Protein AF-A0A967K2W9-F1 (afdb_monomer_lite)

Secondary structure (DSSP, 8-state):
-HHHHHHHHHHHHHHHHHHHHHHHHHHHHHHHHTT-S---HHHHHHHHHHHHHHHHHHHHHHHHTGGGTSTTHHHHHTT-HHHHHHHHHHHHHHHHHHHHHHHHHHHS--SSSHHHHHHHHHHHHHHHHHHHHHHHHHHHHHHHHHHHHHHHHHHHHHHHGGGS-HHHHHHHHHHHHT-

Radius of gyration: 22.3 Å; chains: 1; bounding box: 52×28×66 Å

Structure (mmCIF, N/CA/C/O backbone):
data_AF-A0A967K2W9-F1
#
_entry.id   AF-A0A967K2W9-F1
#
loop_
_atom_site.group_PDB
_atom_site.id
_atom_site.type_symbol
_atom_site.label_atom_id
_atom_site.label_alt_id
_atom_site.label_comp_id
_atom_site.label_asym_id
_atom_site.label_entity_id
_atom_site.label_seq_id
_atom_site.pdbx_PDB_ins_code
_atom_site.Cartn_x
_atom_site.Cartn_y
_atom_site.Cartn_z
_atom_site.occupancy
_atom_site.B_iso_or_equiv
_atom_site.auth_seq_id
_atom_site.auth_comp_id
_atom_site.auth_asym_id
_atom_site.auth_atom_id
_atom_site.pdbx_PDB_model_num
ATOM 1 N N . MET A 1 1 ? -1.895 0.043 -30.958 1.00 50.03 1 MET A N 1
ATOM 2 C CA . MET A 1 1 ? -3.135 0.634 -30.393 1.00 50.03 1 MET A CA 1
ATOM 3 C C . MET A 1 1 ? -4.135 -0.399 -29.859 1.00 50.03 1 MET A C 1
ATOM 5 O O . MET A 1 1 ? -4.417 -0.341 -28.672 1.00 50.03 1 MET A O 1
ATOM 9 N N . LYS A 1 2 ? -4.630 -1.378 -30.640 1.00 49.62 2 LYS A N 1
ATOM 10 C CA . LYS A 1 2 ? -5.660 -2.344 -30.166 1.00 49.62 2 LYS A CA 1
ATOM 11 C C . LYS A 1 2 ? -5.286 -3.137 -28.892 1.00 49.62 2 LYS A C 1
ATOM 13 O O . LYS A 1 2 ? -6.134 -3.330 -28.032 1.00 49.62 2 LYS A O 1
ATOM 18 N N . LYS A 1 3 ? -4.012 -3.524 -28.727 1.00 47.00 3 LYS A N 1
ATOM 19 C CA . LYS A 1 3 ? -3.520 -4.253 -27.537 1.00 47.00 3 LYS A CA 1
ATOM 20 C C . LYS A 1 3 ? -3.490 -3.405 -26.249 1.00 47.00 3 LYS A C 1
ATOM 22 O O . LYS A 1 3 ? -3.758 -3.934 -25.181 1.00 47.00 3 LYS A O 1
ATOM 27 N N . MET A 1 4 ? -3.234 -2.095 -26.348 1.00 44.44 4 MET A N 1
ATOM 28 C CA . MET A 1 4 ? -3.259 -1.179 -25.191 1.00 44.44 4 MET A CA 1
ATOM 29 C C . MET A 1 4 ? -4.678 -0.953 -24.666 1.00 44.44 4 MET A C 1
ATOM 31 O O . MET A 1 4 ? -4.886 -0.949 -23.460 1.00 44.44 4 MET A O 1
ATOM 35 N N . CYS A 1 5 ? -5.658 -0.810 -25.564 1.00 56.38 5 CYS A N 1
ATOM 36 C CA . CYS A 1 5 ? -7.066 -0.694 -25.176 1.00 56.38 5 CYS A CA 1
ATOM 37 C C . CYS A 1 5 ? -7.536 -1.931 -24.399 1.00 56.38 5 CYS A C 1
ATOM 39 O O . CYS A 1 5 ? -8.180 -1.789 -23.370 1.00 56.38 5 CYS A O 1
ATOM 41 N N . ALA A 1 6 ? -7.145 -3.134 -24.833 1.00 55.62 6 ALA A N 1
ATOM 42 C CA . ALA A 1 6 ? -7.496 -4.369 -24.135 1.00 55.62 6 ALA A CA 1
ATOM 43 C C . ALA A 1 6 ? -6.909 -4.441 -22.712 1.00 55.62 6 ALA A C 1
ATOM 45 O O . ALA A 1 6 ? -7.611 -4.847 -21.793 1.00 55.62 6 ALA A O 1
ATOM 46 N N . ILE A 1 7 ? -5.661 -3.998 -22.516 1.00 57.62 7 ILE A N 1
ATOM 47 C CA . ILE A 1 7 ? -5.022 -3.958 -21.190 1.00 57.62 7 ILE A CA 1
ATOM 48 C C . ILE A 1 7 ? -5.726 -2.947 -20.277 1.00 57.62 7 ILE A C 1
ATOM 50 O O . ILE A 1 7 ? -6.048 -3.277 -19.142 1.00 57.62 7 ILE A O 1
ATOM 54 N N . ILE A 1 8 ? -6.034 -1.747 -20.777 1.00 59.47 8 ILE A N 1
ATOM 55 C CA . ILE A 1 8 ? -6.747 -0.722 -19.998 1.00 59.47 8 ILE A CA 1
ATOM 56 C C . ILE A 1 8 ? -8.153 -1.209 -19.619 1.00 59.47 8 ILE A C 1
ATOM 58 O O . ILE A 1 8 ? -8.552 -1.093 -18.464 1.00 59.47 8 ILE A O 1
ATOM 62 N N . CYS A 1 9 ? -8.886 -1.817 -20.556 1.00 61.81 9 CYS A N 1
ATOM 63 C CA . CYS A 1 9 ? -10.200 -2.393 -20.274 1.00 61.81 9 CYS A CA 1
ATOM 64 C C . CYS A 1 9 ? -10.125 -3.544 -19.263 1.00 61.81 9 CYS A C 1
ATOM 66 O O . CYS A 1 9 ? -11.004 -3.648 -18.410 1.00 61.81 9 CYS A O 1
ATOM 68 N N . PHE A 1 10 ? -9.085 -4.381 -19.320 1.00 63.16 10 PHE A N 1
ATOM 69 C CA . PHE A 1 10 ? -8.869 -5.454 -18.349 1.00 63.16 10 PHE A CA 1
ATOM 70 C C . PHE A 1 10 ? -8.591 -4.901 -16.946 1.00 63.16 10 PHE A C 1
ATOM 72 O O . PHE A 1 10 ? -9.224 -5.342 -15.993 1.00 63.16 10 PHE A O 1
ATOM 79 N N . LEU A 1 11 ? -7.726 -3.888 -16.825 1.00 54.47 11 LEU A N 1
ATOM 80 C CA . LEU A 1 11 ? -7.408 -3.247 -15.545 1.00 54.47 11 LEU A CA 1
ATOM 81 C C . LEU A 1 11 ? -8.632 -2.553 -14.928 1.00 54.47 11 LEU A C 1
ATOM 83 O O . LEU A 1 11 ? -8.898 -2.734 -13.744 1.00 54.47 11 LEU A O 1
ATOM 87 N N . ILE A 1 12 ? -9.427 -1.832 -15.729 1.00 60.78 12 ILE A N 1
ATOM 88 C CA . ILE A 1 12 ? -10.673 -1.196 -15.262 1.00 60.78 12 ILE A CA 1
ATOM 89 C C . ILE A 1 12 ? -11.695 -2.252 -14.821 1.00 60.78 12 ILE A C 1
ATOM 91 O O . ILE A 1 12 ? -12.310 -2.116 -13.765 1.00 60.78 12 ILE A O 1
ATOM 95 N N . SER A 1 13 ? -11.863 -3.321 -15.604 1.00 57.03 13 SER A N 1
ATOM 96 C CA . SER A 1 13 ? -12.813 -4.395 -15.279 1.00 57.03 13 SER A CA 1
ATOM 97 C C . SER A 1 13 ? -12.401 -5.142 -14.011 1.00 57.03 13 SER A C 1
ATOM 99 O O . SER A 1 13 ? -13.238 -5.431 -13.162 1.00 57.03 13 SER A O 1
ATOM 101 N N . PHE A 1 14 ? -11.105 -5.411 -13.846 1.00 55.03 14 PHE A N 1
ATOM 102 C CA . PHE A 1 14 ? -10.570 -6.042 -12.646 1.00 55.03 14 PHE A CA 1
ATOM 103 C C . PHE A 1 14 ? -10.740 -5.146 -11.409 1.00 55.03 14 PHE A C 1
ATOM 105 O O . PHE A 1 14 ? -11.165 -5.629 -10.359 1.00 55.03 14 PHE A O 1
ATOM 112 N N . PHE A 1 15 ? -10.488 -3.839 -11.535 1.00 50.53 15 PHE A N 1
ATOM 113 C CA . PHE A 1 15 ? -10.695 -2.869 -10.456 1.00 50.53 15 PHE A CA 1
ATOM 114 C C . PHE A 1 15 ? -12.161 -2.824 -9.994 1.00 50.53 15 PHE A C 1
ATOM 116 O O . PHE A 1 15 ? -12.426 -2.868 -8.793 1.00 50.53 15 PHE A O 1
ATOM 123 N N . MET A 1 16 ? -13.112 -2.834 -10.936 1.00 51.84 16 MET A N 1
ATOM 124 C CA . MET A 1 16 ? -14.556 -2.886 -10.654 1.00 51.84 16 MET A CA 1
ATOM 125 C C . MET A 1 16 ? -14.981 -4.188 -9.951 1.00 51.84 16 MET A C 1
ATOM 127 O O . MET A 1 16 ? -15.756 -4.161 -9.000 1.00 51.84 16 MET A O 1
ATOM 131 N N . ILE A 1 17 ? -14.457 -5.342 -10.379 1.00 52.94 17 ILE A N 1
ATOM 132 C CA . ILE A 1 17 ? -14.778 -6.642 -9.758 1.00 52.94 17 ILE A CA 1
ATOM 133 C C . ILE A 1 17 ? -14.222 -6.717 -8.327 1.00 52.94 17 ILE A C 1
ATOM 135 O O . ILE A 1 17 ? -14.882 -7.226 -7.420 1.00 52.94 17 ILE A O 1
ATOM 139 N N . SER A 1 18 ? -13.024 -6.171 -8.114 1.00 48.00 18 SER A N 1
ATOM 140 C CA . SER A 1 18 ? -12.362 -6.165 -6.805 1.00 48.00 18 SER A CA 1
ATOM 141 C C . SER A 1 18 ? -13.122 -5.303 -5.793 1.00 48.00 18 SER A C 1
ATOM 143 O O . SER A 1 18 ? -13.305 -5.718 -4.648 1.00 48.00 18 SER A O 1
ATOM 145 N N . SER A 1 19 ? -13.629 -4.147 -6.231 1.00 47.66 19 SER A N 1
ATOM 146 C CA . SER A 1 19 ? -14.424 -3.234 -5.399 1.00 47.66 19 SER A CA 1
ATOM 147 C C . SER A 1 19 ? -15.798 -3.810 -5.030 1.00 47.66 19 SER A C 1
ATOM 149 O O . SER A 1 19 ? -16.172 -3.733 -3.862 1.00 47.66 19 SER A O 1
ATOM 151 N N . LEU A 1 20 ? -16.484 -4.510 -5.945 1.00 46.53 20 LEU A N 1
ATOM 152 C CA . LEU A 1 20 ? -17.726 -5.234 -5.616 1.00 46.53 20 LEU A CA 1
ATOM 153 C C . LEU A 1 20 ? -17.510 -6.357 -4.586 1.00 46.53 20 LEU A C 1
ATOM 155 O O . LEU A 1 20 ? -18.350 -6.582 -3.715 1.00 46.53 20 LEU A O 1
ATOM 159 N N . SER A 1 21 ? -16.383 -7.075 -4.665 1.00 55.44 21 SER A N 1
ATOM 160 C CA . SER A 1 21 ? -16.089 -8.146 -3.703 1.00 55.44 21 SER A CA 1
ATOM 161 C C . SER A 1 21 ? -15.818 -7.601 -2.295 1.00 55.44 21 SER A C 1
ATOM 163 O O . SER A 1 21 ? -16.238 -8.208 -1.309 1.00 55.44 21 SER A O 1
ATOM 165 N N . ALA A 1 22 ? -15.188 -6.426 -2.201 1.00 46.22 22 ALA A N 1
ATOM 166 C CA . ALA A 1 22 ? -14.905 -5.762 -0.935 1.00 46.22 22 ALA A CA 1
ATOM 167 C C . ALA A 1 22 ? -16.186 -5.277 -0.235 1.00 46.22 22 ALA A C 1
ATOM 169 O O . ALA A 1 22 ? -16.314 -5.488 0.970 1.00 46.22 22 ALA A O 1
ATOM 170 N N . GLU A 1 23 ? -17.154 -4.720 -0.976 1.00 48.97 23 GLU A N 1
ATOM 171 C CA . GLU A 1 23 ? -18.469 -4.344 -0.427 1.00 48.97 23 GLU A CA 1
ATOM 172 C C . GLU A 1 23 ? -19.218 -5.566 0.122 1.00 48.97 23 GLU A C 1
ATOM 174 O O . GLU A 1 23 ? -19.673 -5.551 1.263 1.00 48.97 23 GLU A O 1
ATOM 179 N N . SER A 1 24 ? -19.229 -6.684 -0.616 1.00 57.47 24 SER A N 1
ATOM 180 C CA . SER A 1 24 ? -19.914 -7.905 -0.163 1.00 57.47 24 SER A CA 1
ATOM 181 C C . SER A 1 24 ? -19.319 -8.510 1.118 1.00 57.47 24 SER A C 1
ATOM 183 O O . SER A 1 24 ? -20.051 -9.017 1.968 1.00 57.47 24 SER A O 1
ATOM 185 N N . TYR A 1 25 ? -17.994 -8.430 1.297 1.00 52.16 25 TYR A N 1
ATOM 186 C CA . TYR A 1 25 ? -17.329 -8.854 2.533 1.00 52.16 25 TYR A CA 1
ATOM 187 C C . TYR A 1 25 ? -17.608 -7.897 3.694 1.00 52.16 25 TYR A C 1
ATOM 189 O O . TYR A 1 25 ? -17.728 -8.337 4.841 1.00 52.16 25 TYR A O 1
ATOM 197 N N . TRP A 1 26 ? -17.710 -6.600 3.401 1.00 47.84 26 TRP A N 1
ATOM 198 C CA . TRP A 1 26 ? -18.006 -5.569 4.386 1.00 47.84 26 TRP A CA 1
ATOM 199 C C . TRP A 1 26 ? -19.428 -5.704 4.936 1.00 47.84 26 TRP A C 1
ATOM 201 O O . TRP A 1 26 ? -19.617 -5.693 6.154 1.00 47.84 26 TRP A O 1
ATOM 211 N N . ASP A 1 27 ? -20.407 -5.960 4.071 1.00 55.00 27 ASP A N 1
ATOM 212 C CA . ASP A 1 27 ? -21.803 -6.165 4.469 1.00 55.00 27 ASP A CA 1
ATOM 213 C C . ASP A 1 27 ? -21.974 -7.418 5.343 1.00 55.00 27 ASP A C 1
ATOM 215 O O . ASP A 1 27 ? -22.621 -7.373 6.394 1.00 55.00 27 ASP A O 1
ATOM 219 N N . LEU A 1 28 ? -21.304 -8.519 4.981 1.00 56.44 28 LEU A N 1
ATOM 220 C CA . LEU A 1 28 ? -21.323 -9.769 5.752 1.00 56.44 28 LEU A CA 1
ATOM 221 C C . LEU A 1 28 ? -20.665 -9.613 7.138 1.00 56.44 28 LEU A C 1
ATOM 223 O O . LEU A 1 28 ? -21.052 -10.267 8.111 1.00 56.44 28 LEU A O 1
ATOM 227 N N . PHE A 1 29 ? -19.661 -8.738 7.240 1.00 53.44 29 PHE A N 1
ATOM 228 C CA . PHE A 1 29 ? -18.999 -8.395 8.498 1.00 53.44 29 PHE A CA 1
ATOM 229 C C . PHE A 1 29 ? -19.893 -7.530 9.401 1.00 53.44 29 PHE A C 1
ATOM 231 O O . PHE A 1 29 ? -19.932 -7.739 10.618 1.00 53.44 29 PHE A O 1
ATOM 238 N N . LEU A 1 30 ? -20.646 -6.587 8.824 1.00 49.50 30 LEU A N 1
ATOM 239 C CA . LEU A 1 30 ? -21.566 -5.719 9.564 1.00 49.50 30 LEU A CA 1
ATOM 240 C C . LEU A 1 30 ? -22.794 -6.474 10.093 1.00 49.50 30 LEU A C 1
ATOM 242 O O . LEU A 1 30 ? -23.178 -6.253 11.244 1.00 49.50 30 LEU A O 1
ATOM 246 N N . GLU A 1 31 ? -23.350 -7.419 9.326 1.00 64.19 31 GLU A N 1
ATOM 247 C CA . GLU A 1 31 ? -24.482 -8.259 9.759 1.00 64.19 31 GLU A CA 1
ATOM 248 C C . GLU A 1 31 ? -24.158 -9.043 11.044 1.00 64.19 31 GLU A C 1
ATOM 250 O O . GLU A 1 31 ? -24.992 -9.187 11.944 1.00 64.19 31 GLU A O 1
ATOM 255 N N . LYS A 1 32 ? -22.906 -9.491 11.185 1.00 56.84 32 LYS A N 1
ATOM 256 C CA . LYS A 1 32 ? -22.455 -10.293 12.328 1.00 56.84 32 LYS A CA 1
ATOM 257 C C . LYS A 1 32 ? -22.306 -9.488 13.626 1.00 56.84 32 LYS A C 1
ATOM 259 O O . LYS A 1 32 ? -22.436 -10.067 14.702 1.00 56.84 32 LYS A O 1
ATOM 264 N N . ARG A 1 33 ? -22.070 -8.169 13.552 1.00 54.47 33 ARG A N 1
ATOM 265 C CA . ARG A 1 33 ? -21.870 -7.293 14.729 1.00 54.47 33 ARG A CA 1
ATOM 266 C C . ARG A 1 33 ? -23.161 -6.821 15.402 1.00 54.47 33 ARG A C 1
ATOM 268 O O . ARG A 1 33 ? -23.112 -6.377 16.545 1.00 54.47 33 ARG A O 1
ATOM 275 N N . GLY A 1 34 ? -24.313 -6.918 14.739 1.00 50.66 34 GLY A N 1
ATOM 276 C CA . GLY A 1 34 ? -25.576 -6.371 15.251 1.00 50.66 34 GLY A CA 1
ATOM 277 C C . GLY A 1 34 ? -26.224 -7.128 16.420 1.00 50.66 34 GLY A C 1
ATOM 278 O O . GLY A 1 34 ? -27.257 -6.677 16.909 1.00 50.66 34 GLY A O 1
ATOM 279 N N . LYS A 1 35 ? -25.682 -8.274 16.864 1.00 50.75 35 LYS A N 1
ATOM 280 C CA . LYS A 1 35 ? -26.440 -9.243 17.681 1.00 50.75 35 LYS A CA 1
ATOM 281 C C . LYS A 1 35 ? -26.084 -9.394 19.166 1.00 50.75 35 LYS A C 1
ATOM 283 O O . LYS A 1 35 ? -26.857 -10.058 19.845 1.00 50.75 35 LYS A O 1
ATOM 288 N N . ASP A 1 36 ? -25.025 -8.785 19.704 1.00 50.44 36 ASP A N 1
ATOM 289 C CA . ASP A 1 36 ? -24.582 -9.099 21.079 1.00 50.44 36 ASP A CA 1
ATOM 290 C C . ASP A 1 36 ? -24.407 -7.866 21.982 1.00 50.44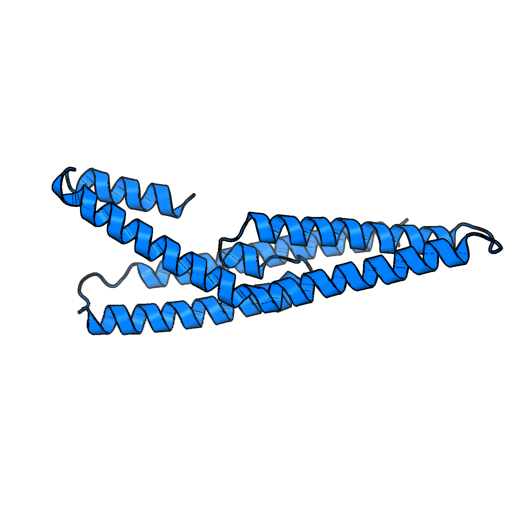 36 ASP A C 1
ATOM 292 O O . ASP A 1 36 ? -23.397 -7.165 21.931 1.00 50.44 36 ASP A O 1
ATOM 296 N N . SER A 1 37 ? -25.383 -7.603 22.865 1.00 49.34 37 SER A N 1
ATOM 297 C CA . SER A 1 37 ? -25.354 -6.467 23.806 1.00 49.34 37 SER A CA 1
ATOM 298 C C . SER A 1 37 ? -25.233 -6.841 25.293 1.00 49.34 37 SER A C 1
ATOM 300 O O . SER A 1 37 ? -25.398 -5.967 26.142 1.00 49.34 37 SER A O 1
ATOM 302 N N . THR A 1 38 ? -24.933 -8.094 25.658 1.00 50.41 38 THR A N 1
ATOM 303 C CA . THR A 1 38 ? -24.927 -8.537 27.078 1.00 50.41 38 THR A CA 1
ATOM 304 C C . THR A 1 38 ? -23.744 -9.429 27.467 1.00 50.41 38 THR A C 1
ATOM 306 O O . THR A 1 38 ? -23.899 -10.364 28.249 1.00 50.41 38 THR A O 1
ATOM 309 N N . ARG A 1 39 ? -22.545 -9.151 26.939 1.00 50.59 39 ARG A N 1
ATOM 310 C CA . ARG A 1 39 ? -21.386 -10.045 27.079 1.00 50.59 39 ARG A CA 1
ATOM 311 C C . ARG A 1 39 ? -20.351 -9.594 28.144 1.00 50.59 39 ARG A C 1
ATOM 313 O O . ARG A 1 39 ? -19.974 -8.415 28.132 1.00 50.59 39 ARG A O 1
ATOM 320 N N . PRO A 1 40 ? -19.897 -10.472 29.069 1.00 54.25 40 PRO A N 1
ATOM 321 C CA . PRO A 1 40 ? -18.909 -10.164 30.117 1.00 54.25 40 PRO A CA 1
ATOM 322 C C . PRO A 1 40 ? -17.526 -9.745 29.579 1.00 54.25 40 PRO A C 1
ATOM 324 O O . PRO A 1 40 ? -17.139 -10.073 28.461 1.00 54.25 40 PRO A O 1
ATOM 327 N N . GLU A 1 41 ? -16.747 -9.020 30.393 1.00 56.56 41 GLU A N 1
ATOM 328 C CA . GLU A 1 41 ? -15.460 -8.407 30.001 1.00 56.56 41 GLU A CA 1
ATOM 329 C C . GLU A 1 41 ? -14.390 -9.399 29.510 1.00 56.56 41 GLU A C 1
ATOM 331 O O . GLU A 1 41 ? -13.613 -9.058 28.619 1.00 56.56 41 GLU A O 1
ATOM 336 N N . ILE A 1 42 ? -14.383 -10.635 30.022 1.00 47.88 42 ILE A N 1
ATOM 337 C CA . ILE A 1 42 ? -13.462 -11.698 29.579 1.00 47.88 42 ILE A CA 1
ATOM 338 C C . ILE A 1 42 ? -13.762 -12.097 28.128 1.00 47.88 42 ILE A C 1
ATOM 340 O O . ILE A 1 42 ? -12.848 -12.261 27.317 1.00 47.88 42 ILE A O 1
ATOM 344 N N . GLU A 1 43 ? -15.044 -12.183 27.774 1.00 54.09 43 GLU A N 1
ATOM 345 C CA . GLU A 1 43 ? -15.461 -12.467 26.405 1.00 54.09 43 GLU A CA 1
ATOM 346 C C . GLU A 1 43 ? -15.173 -11.277 25.485 1.00 54.09 43 GLU A C 1
ATOM 348 O O . GLU A 1 43 ? -14.714 -11.503 24.375 1.00 54.09 43 GLU A O 1
ATOM 353 N N . LYS A 1 44 ? -15.277 -10.025 25.959 1.00 59.06 44 LYS A N 1
ATOM 354 C CA . LYS A 1 44 ? -14.873 -8.837 25.175 1.00 59.06 44 LYS A CA 1
ATOM 355 C C . LYS A 1 44 ? -13.378 -8.799 24.861 1.00 59.06 44 LYS A C 1
ATOM 357 O O . LYS A 1 44 ? -12.981 -8.345 23.789 1.00 59.06 44 LYS A O 1
ATOM 362 N N . GLN A 1 45 ? -12.531 -9.250 25.783 1.00 57.91 45 GLN A N 1
ATOM 363 C CA . GLN A 1 45 ? -11.082 -9.261 25.577 1.00 57.91 45 GLN A CA 1
ATOM 364 C C . GLN A 1 45 ? -10.665 -10.393 24.623 1.00 57.91 45 GLN A C 1
ATOM 366 O O . GLN A 1 45 ? -9.871 -10.164 23.702 1.00 57.91 45 GLN A O 1
ATOM 371 N N . ALA A 1 46 ? -11.264 -11.580 24.774 1.00 56.72 46 ALA A N 1
ATOM 372 C CA . ALA A 1 46 ? -11.113 -12.698 23.841 1.00 56.72 46 ALA A CA 1
ATOM 373 C C . ALA A 1 46 ? -11.648 -12.350 22.439 1.00 56.72 46 ALA A C 1
ATOM 375 O O . ALA A 1 46 ? -10.980 -12.615 21.439 1.00 56.72 46 ALA A O 1
ATOM 376 N N . GLU A 1 47 ? -12.792 -11.670 22.370 1.00 60.91 47 GLU A N 1
ATOM 377 C CA . GLU A 1 47 ? -13.412 -11.187 21.139 1.00 60.91 47 GLU A CA 1
ATOM 378 C C . GLU A 1 47 ? -12.534 -10.138 20.451 1.00 60.91 47 GLU A C 1
ATOM 380 O O . GLU A 1 47 ? -12.217 -10.319 19.281 1.00 60.91 47 GLU A O 1
ATOM 385 N N . SER A 1 48 ? -11.991 -9.152 21.180 1.00 70.62 48 SER A N 1
ATOM 386 C CA . SER A 1 48 ? -11.055 -8.162 20.615 1.00 70.62 48 SER A CA 1
ATOM 387 C C . SER A 1 48 ? -9.775 -8.786 20.047 1.00 70.62 48 SER A C 1
ATOM 389 O O . SER A 1 48 ? -9.208 -8.290 19.076 1.00 70.62 48 SER A O 1
ATOM 391 N N . THR A 1 49 ? -9.330 -9.904 20.630 1.00 75.94 49 THR A N 1
ATOM 392 C CA . THR A 1 49 ? -8.149 -10.636 20.159 1.00 75.94 49 THR A CA 1
ATOM 393 C C . THR A 1 49 ? -8.484 -11.460 18.917 1.00 75.94 49 THR A C 1
ATOM 395 O O . THR A 1 49 ? -7.671 -11.562 17.998 1.00 75.94 49 THR A O 1
ATOM 398 N N . SER A 1 50 ? -9.682 -12.048 18.874 1.00 81.75 50 SER A N 1
ATOM 399 C CA . SER A 1 50 ? -10.177 -12.768 17.700 1.00 81.75 50 SER A CA 1
ATOM 400 C C . SER A 1 50 ? -10.470 -11.830 16.524 1.00 81.75 50 SER A C 1
ATOM 402 O O . SER A 1 50 ? -10.114 -12.164 15.397 1.00 81.75 50 SER A O 1
ATOM 404 N N . GLU A 1 51 ? -11.015 -10.638 16.794 1.00 82.31 51 GLU A N 1
ATOM 405 C CA . GLU A 1 51 ? -11.270 -9.578 15.813 1.00 82.31 51 GLU A CA 1
ATOM 406 C C . GLU A 1 51 ? -9.939 -9.096 15.230 1.00 82.31 51 GLU A C 1
ATOM 408 O O . GLU A 1 51 ? -9.765 -9.125 14.018 1.00 82.31 51 GLU A O 1
ATOM 413 N N . TYR A 1 52 ? -8.946 -8.798 16.082 1.00 84.75 52 TYR A N 1
ATOM 414 C CA . TYR A 1 52 ? -7.608 -8.402 15.631 1.00 84.75 52 TYR A CA 1
ATOM 415 C C . TYR A 1 52 ? -6.973 -9.435 14.698 1.00 84.75 52 TYR A C 1
ATOM 417 O O . TYR A 1 52 ? -6.452 -9.084 13.644 1.00 84.75 52 TYR A O 1
ATOM 425 N N . LYS A 1 53 ? -7.019 -10.721 15.065 1.00 88.50 53 LYS A N 1
ATOM 426 C CA . LYS A 1 53 ? -6.452 -11.798 14.238 1.00 88.50 53 LYS A CA 1
ATOM 427 C C . LYS A 1 53 ? -7.196 -11.965 12.913 1.00 88.50 53 LYS A C 1
ATOM 429 O O . LYS A 1 53 ? -6.555 -12.240 11.900 1.00 88.50 53 LYS A O 1
ATOM 434 N N . ALA A 1 54 ? -8.520 -11.818 12.918 1.00 89.69 54 ALA A N 1
ATOM 435 C CA . ALA A 1 54 ? -9.324 -11.867 11.704 1.00 89.69 54 ALA A CA 1
ATOM 436 C C . ALA A 1 54 ? -8.992 -10.688 10.777 1.00 89.69 54 ALA A C 1
ATOM 438 O O . ALA A 1 54 ? -8.684 -10.910 9.607 1.00 89.69 54 ALA A O 1
ATOM 439 N N . ASP A 1 55 ? -8.958 -9.466 11.315 1.00 88.75 55 ASP A N 1
ATOM 440 C CA . ASP A 1 55 ? -8.562 -8.261 10.583 1.00 88.75 55 ASP A CA 1
ATOM 441 C C . ASP A 1 55 ? -7.144 -8.395 10.031 1.00 88.75 55 ASP A C 1
ATOM 443 O O . ASP A 1 55 ? -6.901 -8.031 8.886 1.00 88.75 55 ASP A O 1
ATOM 447 N N . LEU A 1 56 ? -6.213 -8.960 10.805 1.00 90.19 56 LEU A N 1
ATOM 448 C CA . LEU A 1 56 ? -4.848 -9.218 10.353 1.00 90.19 56 LEU A CA 1
ATOM 449 C C . LEU A 1 56 ? -4.830 -10.129 9.122 1.00 90.19 56 LEU A C 1
ATOM 451 O O . LEU A 1 56 ? -4.169 -9.817 8.133 1.00 90.19 56 LEU A O 1
ATOM 455 N N . GLY A 1 57 ? -5.606 -11.216 9.152 1.00 88.12 57 GLY A N 1
ATOM 456 C CA . GLY A 1 57 ? -5.776 -12.104 8.003 1.00 88.12 57 GLY A CA 1
ATOM 457 C C . GLY A 1 57 ? -6.334 -11.381 6.775 1.00 88.12 57 GLY A C 1
ATOM 458 O O . GLY A 1 57 ? -5.802 -11.544 5.676 1.00 88.12 57 GLY A O 1
ATOM 459 N N . VAL A 1 58 ? -7.358 -10.542 6.958 1.00 89.94 58 VAL A N 1
ATOM 460 C CA . VAL A 1 58 ? -7.947 -9.742 5.872 1.00 89.94 58 VAL A CA 1
ATOM 461 C C . VAL A 1 58 ? -6.951 -8.717 5.338 1.00 89.94 58 VAL A C 1
ATOM 463 O O . VAL A 1 58 ? -6.804 -8.594 4.128 1.00 89.94 58 VAL A O 1
ATOM 466 N N . GLY A 1 59 ? -6.217 -8.020 6.202 1.00 88.38 59 GLY A N 1
ATOM 467 C CA . GLY A 1 59 ? -5.201 -7.056 5.792 1.00 88.38 59 GLY A CA 1
ATOM 468 C C . GLY A 1 59 ? -4.098 -7.694 4.963 1.00 88.38 59 GLY A C 1
ATOM 469 O O . GLY A 1 59 ? -3.769 -7.178 3.899 1.00 88.38 59 GLY A O 1
ATOM 470 N N . TYR A 1 60 ? -3.560 -8.835 5.399 1.00 90.06 60 TYR A N 1
ATOM 471 C CA . TYR A 1 60 ? -2.579 -9.573 4.601 1.00 90.06 60 TYR A CA 1
ATOM 472 C C . TYR A 1 60 ? -3.162 -10.038 3.271 1.00 90.06 60 TYR A C 1
ATOM 474 O O . TYR A 1 60 ? -2.507 -9.899 2.241 1.00 90.06 60 TYR A O 1
ATOM 482 N N . PHE A 1 61 ? -4.398 -10.542 3.263 1.00 87.69 61 PHE A N 1
ATOM 483 C CA . PHE A 1 61 ? -5.075 -10.888 2.018 1.00 87.69 61 PHE A CA 1
ATOM 484 C C . PHE A 1 61 ? -5.175 -9.674 1.085 1.00 87.69 61 PHE A C 1
ATOM 486 O O . PHE A 1 61 ? -4.842 -9.793 -0.091 1.00 87.69 61 PHE A O 1
ATOM 493 N N . MET A 1 62 ? -5.539 -8.503 1.619 1.00 85.62 62 MET A N 1
ATOM 494 C CA . MET A 1 62 ? -5.622 -7.244 0.876 1.00 85.62 62 MET A CA 1
ATOM 495 C C . MET A 1 62 ? -4.253 -6.786 0.349 1.00 85.62 62 MET A C 1
ATOM 497 O O . MET A 1 62 ? -4.157 -6.371 -0.801 1.00 85.62 62 MET A O 1
ATOM 501 N N . ALA A 1 63 ? -3.188 -6.922 1.141 1.00 86.31 63 ALA A N 1
ATOM 502 C CA . ALA A 1 63 ? -1.822 -6.580 0.740 1.00 86.31 63 ALA A CA 1
ATOM 503 C C . ALA A 1 63 ? -1.238 -7.545 -0.309 1.00 86.31 63 ALA A C 1
ATOM 505 O O . ALA A 1 63 ? -0.369 -7.165 -1.088 1.00 86.31 63 ALA A O 1
ATOM 506 N N . VAL A 1 64 ? -1.691 -8.802 -0.347 1.00 84.38 64 VAL A N 1
ATOM 507 C CA . VAL A 1 64 ? -1.168 -9.818 -1.275 1.00 84.38 64 VAL A CA 1
ATOM 508 C C . VAL A 1 64 ? -1.971 -9.878 -2.573 1.00 84.38 64 VAL A C 1
ATOM 510 O O . VAL A 1 64 ? -1.371 -9.876 -3.643 1.00 84.38 64 VAL A O 1
ATOM 513 N N . VAL A 1 65 ? -3.305 -9.955 -2.498 1.00 76.31 65 VAL A N 1
ATOM 514 C CA . VAL A 1 65 ? -4.161 -10.258 -3.659 1.00 76.31 65 VAL A CA 1
ATOM 515 C C . VAL A 1 65 ? -4.593 -8.981 -4.391 1.00 76.31 65 VAL A C 1
ATOM 517 O O . VAL A 1 65 ? -4.123 -8.780 -5.511 1.00 76.31 65 VAL A O 1
ATOM 520 N N . PRO A 1 66 ? -5.397 -8.068 -3.803 1.00 62.34 66 PRO A N 1
ATOM 521 C CA . PRO A 1 66 ? -5.568 -6.732 -4.366 1.00 62.34 66 PRO A CA 1
ATOM 522 C C . PRO A 1 66 ? -4.246 -5.986 -4.470 1.00 62.34 66 PRO A C 1
ATOM 524 O O . PRO A 1 66 ? -4.050 -5.292 -5.451 1.00 62.34 66 PRO A O 1
ATOM 527 N N . GLY A 1 67 ? -3.328 -6.166 -3.518 1.00 62.41 67 GLY A N 1
ATOM 528 C CA . GLY A 1 67 ? -2.004 -5.549 -3.529 1.00 62.41 67 GLY A CA 1
ATOM 529 C C . GLY A 1 67 ? -1.104 -5.970 -4.687 1.00 62.41 67 GLY A C 1
ATOM 530 O O . GLY A 1 67 ? -0.102 -5.315 -4.902 1.00 62.41 67 GLY A O 1
ATOM 531 N N . PHE A 1 68 ? -1.453 -6.998 -5.466 1.00 60.03 68 PHE A N 1
ATOM 532 C CA . PHE A 1 68 ? -0.797 -7.267 -6.751 1.00 60.03 68 PHE A CA 1
ATOM 533 C C . PHE A 1 68 ? -1.247 -6.295 -7.864 1.00 60.03 68 PHE A C 1
ATOM 535 O O . PHE A 1 68 ? -0.604 -6.195 -8.906 1.00 60.03 68 PHE A O 1
ATOM 542 N N . VAL A 1 69 ? -2.385 -5.620 -7.665 1.00 71.94 69 VAL A N 1
ATOM 543 C CA . VAL A 1 69 ? -3.041 -4.738 -8.645 1.00 71.94 69 VAL A CA 1
ATOM 544 C C . VAL A 1 69 ? -3.216 -3.297 -8.145 1.00 71.94 69 VAL A C 1
ATOM 546 O O . VAL A 1 69 ? -3.372 -2.392 -8.958 1.00 71.94 69 VAL A O 1
ATOM 549 N N . VAL A 1 70 ? -3.242 -3.088 -6.828 1.00 83.00 70 VAL A N 1
ATOM 550 C CA . VAL A 1 70 ? -3.357 -1.793 -6.147 1.00 83.00 70 VAL A CA 1
ATOM 551 C C . VAL A 1 70 ? -2.501 -1.843 -4.882 1.00 83.00 70 VAL A C 1
ATOM 553 O O . VAL A 1 70 ? -2.937 -2.315 -3.828 1.00 83.00 70 VAL A O 1
ATOM 556 N N . HIS A 1 71 ? -1.269 -1.362 -4.977 1.00 89.69 71 HIS A N 1
ATOM 557 C CA . HIS A 1 71 ? -0.321 -1.360 -3.869 1.00 89.69 71 HIS A CA 1
ATOM 558 C C . HIS A 1 71 ? -0.790 -0.377 -2.787 1.00 89.69 71 HIS A C 1
ATOM 560 O O . HIS A 1 71 ? -1.172 0.758 -3.075 1.00 89.69 71 HIS A O 1
ATOM 566 N N . GLY A 1 72 ? -0.750 -0.795 -1.520 1.00 89.38 72 GLY A N 1
ATOM 567 C CA . GLY A 1 72 ? -1.234 0.004 -0.390 1.00 89.38 72 GLY A CA 1
ATOM 568 C C . GLY A 1 72 ? -2.609 -0.410 0.133 1.00 89.38 72 GLY A C 1
ATOM 569 O O . GLY A 1 72 ? -3.072 0.169 1.116 1.00 89.38 72 GLY A O 1
ATOM 570 N N . ALA A 1 73 ? -3.257 -1.408 -0.476 1.00 90.88 73 ALA A N 1
ATOM 571 C CA . ALA A 1 73 ? -4.539 -1.955 -0.034 1.00 90.88 73 ALA A CA 1
ATOM 572 C C . ALA A 1 73 ? -4.510 -2.453 1.421 1.00 90.88 73 ALA A C 1
ATOM 574 O O . ALA A 1 73 ? -5.460 -2.211 2.171 1.00 90.88 73 ALA A O 1
ATOM 575 N N . GLY A 1 74 ? -3.410 -3.081 1.852 1.00 90.31 74 GLY A N 1
ATOM 576 C CA . GLY A 1 74 ? -3.240 -3.489 3.248 1.00 90.31 74 GLY A CA 1
ATOM 577 C C . GLY A 1 74 ? -3.223 -2.288 4.195 1.00 90.31 74 GLY A C 1
ATOM 578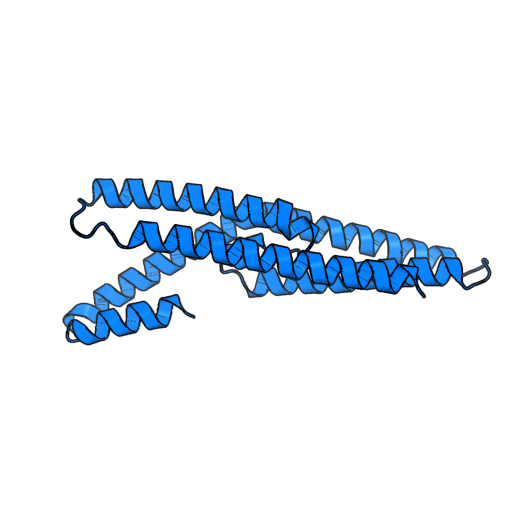 O O . GLY A 1 74 ? -3.938 -2.257 5.200 1.00 90.31 74 GLY A O 1
ATOM 579 N N . ASN A 1 75 ? -2.456 -1.255 3.844 1.00 91.00 75 ASN A N 1
ATOM 580 C CA . ASN A 1 75 ? -2.392 -0.014 4.617 1.00 91.00 75 ASN A CA 1
ATOM 581 C C . ASN A 1 75 ? -3.718 0.765 4.629 1.00 91.00 75 ASN A C 1
ATOM 583 O O . ASN A 1 75 ? -4.078 1.307 5.675 1.00 91.00 75 ASN A O 1
ATOM 587 N N . PHE A 1 76 ? -4.474 0.789 3.526 1.00 91.75 76 PHE A N 1
ATOM 588 C CA . PHE A 1 76 ? -5.822 1.370 3.501 1.00 91.75 76 PHE A CA 1
ATOM 589 C C . PHE A 1 76 ? -6.759 0.650 4.468 1.00 91.75 76 PHE A C 1
ATOM 591 O O . PHE A 1 76 ? -7.427 1.294 5.274 1.00 91.75 76 PHE A O 1
ATOM 598 N N . TYR A 1 77 ? -6.752 -0.683 4.450 1.00 89.12 77 TYR A N 1
ATOM 599 C CA . TYR A 1 77 ? -7.556 -1.484 5.369 1.00 89.12 77 TYR A CA 1
ATOM 600 C C . TYR A 1 77 ? -7.180 -1.249 6.845 1.00 89.12 77 TYR A C 1
ATOM 602 O O . TYR A 1 77 ? -8.047 -1.188 7.723 1.00 89.12 77 TYR A O 1
ATOM 610 N N . GLY A 1 78 ? -5.886 -1.067 7.120 1.00 87.94 78 GLY A N 1
ATOM 611 C CA . GLY A 1 78 ? -5.366 -0.675 8.431 1.00 87.94 78 GLY A CA 1
ATOM 612 C C . GLY A 1 78 ? -5.585 0.801 8.794 1.00 87.94 78 GLY A C 1
ATOM 613 O O . GLY A 1 78 ? -5.092 1.251 9.820 1.00 87.94 78 GLY A O 1
ATOM 614 N N . GLY A 1 79 ? -6.293 1.590 7.981 1.00 87.06 79 GLY A N 1
ATOM 615 C CA . GLY A 1 79 ? -6.566 3.004 8.265 1.00 87.06 79 GLY A CA 1
ATOM 616 C C . GLY A 1 79 ? -5.362 3.941 8.103 1.00 87.06 79 GLY A C 1
ATOM 617 O O . GLY A 1 79 ? -5.448 5.118 8.451 1.00 87.06 79 GLY A O 1
ATOM 618 N N . ARG A 1 80 ? -4.238 3.467 7.549 1.00 89.94 80 ARG A N 1
ATOM 619 C CA . ARG A 1 80 ? -3.070 4.292 7.199 1.00 89.94 80 ARG A CA 1
ATOM 620 C C . ARG A 1 80 ? -3.202 4.857 5.783 1.00 89.94 80 ARG A C 1
ATOM 622 O O . ARG A 1 80 ? -2.377 4.593 4.907 1.00 89.94 80 ARG A O 1
ATOM 629 N N . THR A 1 81 ? -4.224 5.679 5.556 1.00 89.56 81 THR A N 1
ATOM 630 C CA . THR A 1 81 ? -4.563 6.222 4.226 1.00 89.56 81 THR A CA 1
ATOM 631 C C . THR A 1 81 ? -3.411 6.986 3.571 1.00 89.56 81 THR A C 1
ATOM 633 O O . THR A 1 81 ? -3.179 6.833 2.376 1.00 89.56 81 THR A O 1
ATOM 636 N N . GLY A 1 82 ? -2.636 7.764 4.337 1.00 88.44 82 GLY A N 1
ATOM 637 C CA . GLY A 1 82 ? -1.474 8.491 3.806 1.00 88.44 82 GLY A CA 1
ATOM 638 C C . GLY A 1 82 ? -0.382 7.564 3.258 1.00 88.44 82 GLY A C 1
ATOM 639 O O . GLY A 1 82 ? 0.159 7.804 2.176 1.00 88.44 82 GLY A O 1
ATOM 640 N N . THR A 1 83 ? -0.100 6.466 3.965 1.00 91.75 83 THR A N 1
ATOM 641 C CA . THR A 1 83 ? 0.832 5.431 3.500 1.00 91.75 83 THR A CA 1
ATOM 642 C C . THR A 1 83 ? 0.267 4.708 2.281 1.00 91.75 83 THR A C 1
ATOM 644 O O . THR A 1 83 ? 0.972 4.588 1.284 1.00 91.75 83 THR A O 1
ATOM 647 N N . GLY A 1 84 ? -1.011 4.313 2.314 1.00 89.94 84 GLY A N 1
ATOM 648 C CA . GLY A 1 84 ? -1.683 3.679 1.173 1.00 89.94 84 GLY A CA 1
ATOM 649 C C . GLY A 1 84 ? -1.612 4.529 -0.102 1.00 89.94 84 GLY A C 1
ATOM 650 O O . GLY A 1 84 ? -1.193 4.040 -1.147 1.00 89.94 84 GLY A O 1
ATOM 651 N N . LEU A 1 85 ? -1.912 5.832 -0.011 1.00 91.31 85 LEU A N 1
ATOM 652 C CA . LEU A 1 85 ? -1.823 6.762 -1.146 1.00 91.31 85 LEU A CA 1
ATOM 653 C C . LEU A 1 85 ? -0.394 6.925 -1.668 1.00 91.31 85 LEU A C 1
ATOM 655 O O . LEU A 1 85 ? -0.188 7.057 -2.875 1.00 91.31 85 LEU A O 1
ATOM 659 N N . THR A 1 86 ? 0.594 6.917 -0.773 1.00 94.00 86 THR A N 1
ATOM 660 C CA . THR A 1 86 ? 2.008 7.005 -1.157 1.00 94.00 86 THR A CA 1
ATOM 661 C C . THR A 1 86 ? 2.423 5.778 -1.967 1.00 94.00 86 THR A C 1
ATOM 663 O O . THR A 1 86 ? 3.032 5.924 -3.026 1.00 94.00 86 THR A O 1
ATOM 666 N N . LEU A 1 87 ? 2.055 4.576 -1.512 1.00 92.94 87 LEU A N 1
ATOM 667 C CA . LEU A 1 87 ? 2.368 3.323 -2.206 1.00 92.94 87 LEU A CA 1
ATOM 668 C C . LEU A 1 87 ? 1.685 3.246 -3.574 1.00 92.94 87 LEU A C 1
ATOM 670 O O . LEU A 1 87 ? 2.360 2.973 -4.564 1.00 92.94 87 LEU A O 1
ATOM 674 N N . LEU A 1 88 ? 0.402 3.604 -3.649 1.00 91.62 88 LEU A N 1
ATOM 675 C CA . LEU A 1 88 ? -0.340 3.683 -4.909 1.00 91.62 88 LEU A CA 1
ATOM 676 C C . LEU A 1 88 ? 0.278 4.698 -5.887 1.00 91.62 88 LEU A C 1
ATOM 678 O O . LEU A 1 88 ? 0.390 4.450 -7.085 1.00 91.62 88 LEU A O 1
ATOM 682 N N . SER A 1 89 ? 0.720 5.854 -5.389 1.00 91.94 89 SER A N 1
ATOM 683 C CA . SER A 1 89 ? 1.361 6.871 -6.234 1.00 91.94 89 SER A CA 1
ATOM 684 C C . SER A 1 89 ? 2.679 6.364 -6.824 1.00 91.94 89 SER A C 1
ATOM 686 O O . SER A 1 89 ? 2.960 6.577 -8.005 1.00 91.94 89 SER A O 1
ATOM 688 N N . LEU A 1 90 ? 3.483 5.666 -6.018 1.00 92.38 90 LEU A N 1
ATOM 689 C CA . LEU A 1 90 ? 4.735 5.056 -6.466 1.00 92.38 90 LEU A CA 1
ATOM 690 C C . LEU A 1 90 ? 4.492 3.917 -7.463 1.00 92.38 90 LEU A C 1
ATOM 692 O O . LEU A 1 90 ? 5.241 3.794 -8.433 1.00 92.38 90 LEU A O 1
ATOM 696 N N . GLU A 1 91 ? 3.424 3.141 -7.280 1.00 91.44 91 GLU A N 1
ATOM 697 C CA . GLU A 1 91 ? 2.972 2.144 -8.248 1.00 91.44 91 GLU A CA 1
ATOM 698 C C . GLU A 1 91 ? 2.673 2.795 -9.608 1.00 91.44 91 GLU A C 1
ATOM 700 O O . GLU A 1 91 ? 3.259 2.403 -10.618 1.00 91.44 91 GLU A O 1
ATOM 705 N N . ILE A 1 92 ? 1.868 3.861 -9.648 1.00 91.12 92 ILE A N 1
ATOM 706 C CA . ILE A 1 92 ? 1.543 4.582 -10.892 1.00 91.12 92 ILE A CA 1
ATOM 707 C C . ILE A 1 92 ? 2.813 5.097 -11.587 1.00 91.12 92 ILE A C 1
ATOM 709 O O . ILE A 1 92 ? 2.980 4.926 -12.799 1.00 91.12 92 ILE A O 1
ATOM 713 N N . VAL A 1 93 ? 3.736 5.698 -10.829 1.00 92.88 93 VAL A N 1
ATOM 714 C CA . VAL A 1 93 ? 5.016 6.195 -11.361 1.00 92.88 93 VAL A CA 1
ATOM 715 C C . VAL A 1 93 ? 5.867 5.051 -11.920 1.00 92.88 93 VAL A C 1
ATOM 717 O O . VAL A 1 93 ? 6.477 5.196 -12.983 1.00 92.88 93 VAL A O 1
ATOM 720 N N . SER A 1 94 ? 5.892 3.902 -11.244 1.00 92.94 94 SER A N 1
ATOM 721 C CA . SER A 1 94 ? 6.633 2.726 -11.702 1.00 92.94 94 SER A CA 1
ATOM 722 C C . SER A 1 94 ? 6.051 2.126 -12.986 1.00 92.94 94 SER A C 1
ATOM 724 O O . SER A 1 94 ? 6.796 1.891 -13.939 1.00 92.94 94 SER A O 1
ATOM 726 N N . ILE A 1 95 ? 4.724 1.982 -13.077 1.00 91.00 95 ILE A N 1
ATOM 727 C CA . ILE A 1 95 ? 4.036 1.515 -14.287 1.00 91.00 95 ILE A CA 1
ATOM 728 C C . ILE A 1 95 ? 4.325 2.468 -15.448 1.00 91.00 95 ILE A C 1
ATOM 730 O O . ILE A 1 95 ? 4.659 2.024 -16.547 1.00 91.00 95 ILE A O 1
ATOM 734 N N . TYR A 1 96 ? 4.263 3.780 -15.207 1.00 91.06 96 TYR A N 1
ATOM 735 C CA . TYR A 1 96 ? 4.596 4.778 -16.219 1.00 91.06 96 TYR A CA 1
ATOM 736 C C . TYR A 1 96 ? 6.038 4.629 -16.730 1.00 91.06 96 TYR A C 1
ATOM 738 O O . TYR A 1 96 ? 6.265 4.657 -17.941 1.00 91.06 96 TYR A O 1
ATOM 746 N N . GLY A 1 97 ? 7.010 4.423 -15.836 1.00 90.62 97 GLY A N 1
ATOM 747 C CA . GLY A 1 97 ? 8.40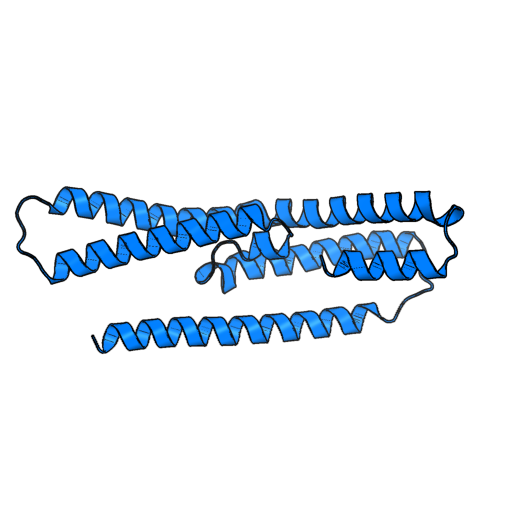6 4.192 -16.214 1.00 90.62 97 GLY A CA 1
ATOM 748 C C . GLY A 1 97 ? 8.605 2.920 -17.047 1.00 90.62 97 GLY A C 1
ATOM 749 O O . GLY A 1 97 ? 9.278 2.960 -18.081 1.00 90.62 97 GLY A O 1
ATOM 750 N N . ILE A 1 98 ? 7.949 1.818 -16.670 1.00 90.12 98 ILE A N 1
ATOM 751 C CA . ILE A 1 98 ? 7.975 0.559 -17.432 1.00 90.12 98 ILE A CA 1
ATOM 752 C C . ILE A 1 98 ? 7.370 0.774 -18.824 1.00 90.12 98 ILE A C 1
ATOM 754 O O . ILE A 1 98 ? 8.032 0.533 -19.828 1.00 90.12 98 ILE A O 1
ATOM 758 N N . LEU A 1 99 ? 6.151 1.309 -18.914 1.00 89.31 99 LEU A N 1
ATOM 759 C CA . LEU A 1 99 ? 5.480 1.518 -20.201 1.00 89.31 99 LEU A CA 1
ATOM 760 C C . LEU A 1 99 ? 6.263 2.461 -21.117 1.00 89.31 99 LEU A C 1
ATOM 762 O O . LEU A 1 99 ? 6.375 2.207 -22.316 1.00 89.31 99 LEU A O 1
ATOM 766 N N . ARG A 1 100 ? 6.834 3.537 -20.569 1.00 86.75 100 ARG A N 1
ATOM 767 C CA . ARG A 1 100 ? 7.626 4.493 -21.347 1.00 86.75 100 ARG A CA 1
ATOM 768 C C . ARG A 1 100 ? 8.884 3.850 -21.928 1.00 86.75 100 ARG A C 1
ATOM 770 O O . ARG A 1 100 ? 9.211 4.125 -23.080 1.00 86.75 100 ARG A O 1
ATOM 777 N N . THR A 1 101 ? 9.575 3.014 -21.154 1.00 87.38 101 THR A N 1
ATOM 778 C CA . THR A 1 101 ? 10.794 2.327 -21.615 1.00 87.38 101 THR A CA 1
ATOM 779 C C . THR A 1 101 ? 10.482 1.278 -22.688 1.00 87.38 101 THR A C 1
ATOM 781 O O . THR A 1 101 ? 11.173 1.238 -23.704 1.00 87.38 101 THR A O 1
ATOM 784 N N . GLU A 1 102 ? 9.392 0.516 -22.543 1.00 85.00 102 GLU A N 1
ATOM 785 C CA . GLU A 1 102 ? 8.931 -0.447 -23.559 1.00 85.00 102 GLU A CA 1
ATOM 786 C C . GLU A 1 102 ? 8.507 0.232 -24.870 1.00 85.00 102 GLU A C 1
ATOM 788 O O . GLU A 1 102 ? 8.885 -0.200 -25.960 1.00 85.00 102 GLU A O 1
ATOM 793 N N . LEU A 1 103 ? 7.751 1.335 -24.786 1.00 84.62 103 LEU A N 1
ATOM 794 C CA . LEU A 1 103 ? 7.338 2.097 -25.969 1.00 84.62 103 LEU A CA 1
ATOM 795 C C . LEU A 1 103 ? 8.540 2.667 -26.728 1.00 84.62 103 LEU A C 1
ATOM 797 O O . LEU A 1 103 ? 8.508 2.722 -27.956 1.00 84.62 103 LEU A O 1
ATOM 801 N N . HIS A 1 104 ? 9.596 3.072 -26.017 1.00 79.12 104 HIS A N 1
ATOM 802 C CA . HIS A 1 104 ? 10.805 3.597 -26.645 1.00 79.12 104 HIS A CA 1
ATOM 803 C C . HIS A 1 104 ? 11.578 2.507 -27.396 1.00 79.12 104 HIS A C 1
ATOM 805 O O . HIS A 1 104 ? 11.928 2.709 -28.558 1.00 79.12 104 HIS A O 1
ATOM 811 N N . GLY A 1 105 ? 11.747 1.329 -26.783 1.00 75.50 105 GLY A N 1
ATOM 812 C CA . GLY A 1 105 ? 12.379 0.174 -27.432 1.00 75.50 105 GLY A CA 1
ATOM 813 C C . GLY A 1 105 ? 11.630 -0.314 -28.678 1.00 75.50 105 GLY A C 1
ATOM 814 O O . GLY A 1 105 ? 12.232 -0.891 -29.578 1.00 75.50 105 GLY A O 1
ATOM 815 N N . TRP A 1 106 ? 10.325 -0.042 -28.768 1.00 72.25 106 TRP A N 1
ATOM 816 C CA . TRP A 1 106 ? 9.509 -0.401 -29.929 1.00 72.25 106 TRP A CA 1
ATOM 817 C C . TRP A 1 106 ? 9.547 0.633 -31.070 1.00 72.25 106 TRP A C 1
ATOM 819 O O . TRP A 1 106 ? 9.274 0.273 -32.214 1.00 72.25 106 TRP A O 1
ATOM 829 N N . MET A 1 107 ? 9.859 1.906 -30.785 1.00 72.94 107 MET A N 1
ATOM 830 C CA . MET A 1 107 ? 9.749 3.014 -31.752 1.00 72.94 107 MET A CA 1
ATOM 831 C C . MET A 1 107 ? 11.077 3.543 -32.316 1.00 72.94 107 MET A C 1
ATOM 833 O O . MET A 1 107 ? 11.030 4.254 -33.319 1.00 72.94 107 MET A O 1
ATOM 837 N N . GLY A 1 108 ? 12.243 3.270 -31.717 1.00 59.91 108 GLY A N 1
ATOM 838 C CA . GLY A 1 108 ? 13.444 4.047 -32.052 1.00 59.91 108 GLY A CA 1
ATOM 839 C C . GLY A 1 108 ? 14.785 3.322 -31.966 1.00 59.91 108 GLY A C 1
ATOM 840 O O . GLY A 1 108 ? 15.203 2.888 -30.904 1.00 59.91 108 GLY A O 1
ATOM 841 N N . ASN A 1 109 ? 15.444 3.297 -33.127 1.00 57.28 109 ASN A N 1
ATOM 842 C CA . ASN A 1 109 ? 16.873 3.176 -33.441 1.00 57.28 109 ASN A CA 1
ATOM 843 C C . ASN A 1 109 ? 17.856 3.193 -32.243 1.00 57.28 109 ASN A C 1
ATOM 845 O O . ASN A 1 109 ? 18.123 4.237 -31.643 1.00 57.28 109 ASN A O 1
ATOM 849 N N . THR A 1 110 ? 18.436 2.025 -31.965 1.00 61.25 110 THR A N 1
ATOM 850 C CA . THR A 1 110 ? 19.523 1.769 -31.008 1.00 61.25 110 THR A CA 1
ATOM 851 C C . THR A 1 110 ? 20.778 2.542 -31.407 1.00 61.25 110 THR A C 1
ATOM 853 O O . THR A 1 110 ? 21.171 2.427 -32.566 1.00 61.25 110 THR A O 1
ATOM 856 N N . ASN A 1 111 ? 21.391 3.306 -30.486 1.00 61.66 111 ASN A N 1
ATOM 857 C CA . ASN A 1 111 ? 22.861 3.505 -30.412 1.00 61.66 111 ASN A CA 1
ATOM 858 C C . ASN A 1 111 ? 23.376 4.537 -29.378 1.00 61.66 111 ASN A C 1
ATOM 860 O O . ASN A 1 111 ? 24.573 4.805 -29.360 1.00 61.66 111 ASN A O 1
ATOM 864 N N . SER A 1 112 ? 22.568 5.105 -28.471 1.00 59.66 112 SER A N 1
ATOM 865 C CA . SER A 1 112 ? 23.156 5.866 -27.334 1.00 59.66 112 SER A CA 1
ATOM 866 C C . SER A 1 112 ? 22.268 6.100 -26.107 1.00 59.66 112 SER A C 1
ATOM 868 O O . SER A 1 112 ? 22.765 6.589 -25.093 1.00 59.66 112 SER A O 1
ATOM 870 N N . GLN A 1 113 ? 20.971 5.773 -26.151 1.00 65.62 113 GLN A N 1
ATOM 871 C CA . GLN A 1 113 ? 20.072 5.966 -25.000 1.00 65.62 113 GLN A CA 1
ATOM 872 C C . GLN A 1 113 ? 19.695 4.671 -24.266 1.00 65.62 113 GLN A C 1
ATOM 874 O O . GLN A 1 113 ? 19.045 4.742 -23.220 1.00 65.62 113 GLN A O 1
ATOM 879 N N . ASP A 1 114 ? 20.148 3.514 -24.751 1.00 70.44 114 ASP A N 1
ATOM 880 C CA . ASP A 1 114 ? 19.750 2.199 -24.233 1.00 70.44 114 ASP A CA 1
ATOM 881 C C . ASP A 1 114 ? 20.144 2.006 -22.760 1.00 70.44 114 ASP A C 1
ATOM 883 O O . ASP A 1 114 ? 19.356 1.485 -21.972 1.00 70.44 114 ASP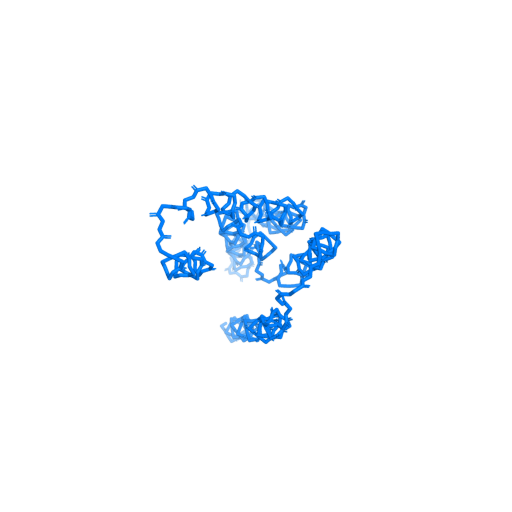 A O 1
ATOM 887 N N . GLU A 1 115 ? 21.300 2.530 -22.341 1.00 74.81 115 GLU A N 1
ATOM 888 C CA . GLU A 1 115 ? 21.743 2.460 -20.940 1.00 74.81 115 GLU A CA 1
ATOM 889 C C . GLU A 1 115 ? 20.836 3.263 -19.992 1.00 74.81 115 GLU A C 1
ATOM 891 O O . GLU A 1 115 ? 20.491 2.798 -18.902 1.00 74.81 115 GLU A O 1
ATOM 896 N N . LYS A 1 116 ? 20.379 4.454 -20.413 1.00 80.69 116 LYS A N 1
ATOM 897 C CA . LYS A 1 116 ? 19.506 5.314 -19.594 1.00 80.69 116 LYS A CA 1
ATOM 898 C C . LYS A 1 116 ? 18.118 4.701 -19.423 1.00 80.69 116 LYS A C 1
ATOM 900 O O . LYS A 1 116 ? 17.581 4.700 -18.315 1.00 80.69 116 LYS A O 1
ATOM 905 N N . TYR A 1 117 ? 17.539 4.163 -20.496 1.00 84.06 117 TYR A N 1
ATOM 906 C CA . TYR A 1 117 ? 16.238 3.495 -20.421 1.00 84.06 117 TYR A CA 1
ATOM 907 C C . TYR A 1 117 ? 16.317 2.156 -19.684 1.00 84.06 117 TYR A C 1
ATOM 909 O O . TYR A 1 117 ? 15.374 1.814 -18.970 1.00 84.06 117 TYR A O 1
ATOM 917 N N . GLY A 1 118 ? 17.449 1.448 -19.767 1.00 83.88 118 GLY A N 1
ATOM 918 C CA . GLY A 1 118 ? 17.721 0.263 -18.956 1.00 83.88 118 GLY A CA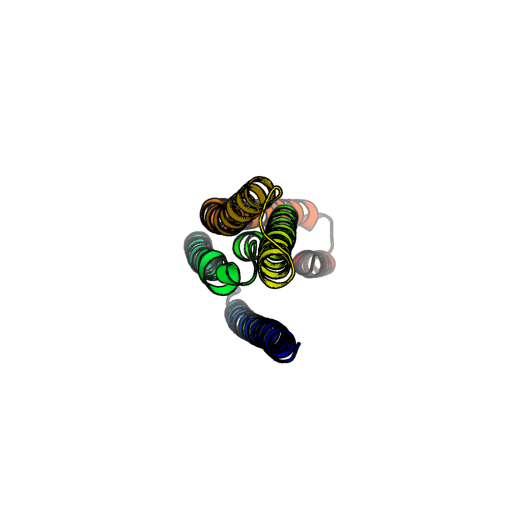 1
ATOM 919 C C . GLY A 1 118 ? 17.680 0.566 -17.457 1.00 83.88 118 GLY A C 1
ATOM 920 O O . GLY A 1 118 ? 16.961 -0.105 -16.716 1.00 83.88 118 GLY A O 1
ATOM 921 N N . PHE A 1 119 ? 18.367 1.626 -17.015 1.00 87.88 119 PHE A N 1
ATOM 922 C CA . PHE A 1 119 ? 18.342 2.049 -15.611 1.00 87.88 119 PHE A CA 1
ATOM 923 C C . PHE A 1 119 ? 16.933 2.435 -15.141 1.00 87.88 119 PHE A C 1
ATOM 925 O O . PHE A 1 119 ? 16.496 1.986 -14.083 1.00 87.88 119 PHE A O 1
ATOM 932 N N . I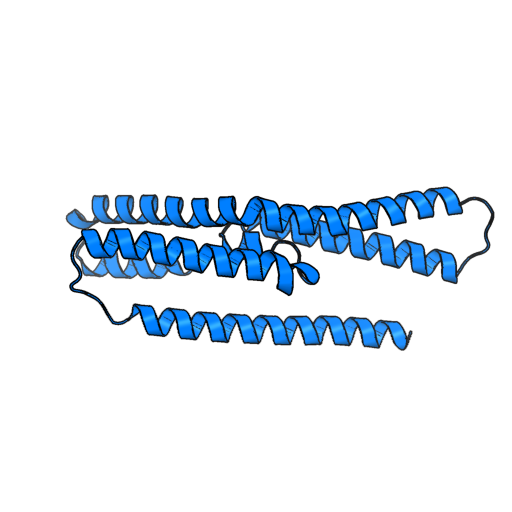LE A 1 120 ? 16.196 3.217 -15.941 1.00 89.94 120 ILE A N 1
ATOM 933 C CA . ILE A 1 120 ? 14.811 3.599 -15.620 1.00 89.94 120 ILE A CA 1
ATOM 934 C C . ILE A 1 120 ? 13.931 2.354 -15.491 1.00 89.94 120 ILE A C 1
ATOM 936 O O . ILE A 1 120 ? 13.198 2.235 -14.515 1.00 89.94 120 ILE A O 1
ATOM 940 N N . LYS A 1 121 ? 14.028 1.403 -16.426 1.00 90.31 121 LYS A N 1
ATOM 941 C CA . LYS A 1 121 ? 13.230 0.172 -16.407 1.00 90.31 121 LYS A CA 1
ATOM 942 C C . LYS A 1 121 ? 13.504 -0.660 -15.156 1.00 90.31 121 LYS A C 1
ATOM 944 O O . LYS A 1 121 ? 12.563 -1.050 -14.469 1.00 90.31 121 LYS A O 1
ATOM 949 N N . VAL A 1 122 ? 14.777 -0.905 -14.841 1.00 90.19 122 VAL A N 1
ATOM 950 C CA . VAL A 1 122 ? 15.166 -1.667 -13.643 1.00 90.19 122 VAL A CA 1
ATOM 951 C C . VAL A 1 122 ? 14.708 -0.945 -12.375 1.00 90.19 122 VAL A C 1
ATOM 953 O O . VAL A 1 122 ? 14.090 -1.570 -11.516 1.00 90.19 122 VAL A O 1
ATOM 956 N N . GLY A 1 123 ? 14.933 0.368 -12.283 1.00 93.12 123 GLY A N 1
ATOM 957 C CA . GLY A 1 123 ? 14.491 1.181 -11.151 1.00 93.12 123 GLY A CA 1
ATOM 958 C C . GLY A 1 123 ? 12.972 1.166 -10.966 1.00 93.12 123 GLY A C 1
ATOM 959 O O . GLY A 1 123 ? 12.494 1.013 -9.846 1.00 93.12 123 GLY A O 1
ATOM 960 N N . SER A 1 124 ? 12.201 1.250 -12.052 1.00 93.44 124 SER A N 1
ATOM 961 C CA . SER A 1 124 ? 10.740 1.158 -12.003 1.00 93.44 124 SER A CA 1
ATOM 962 C C . SER A 1 124 ? 10.257 -0.225 -11.570 1.00 93.44 124 SER A C 1
ATOM 964 O O . SER A 1 124 ? 9.375 -0.307 -10.725 1.00 93.44 124 SER A O 1
ATOM 966 N N . ILE A 1 125 ? 10.856 -1.310 -12.068 1.00 91.00 125 ILE A N 1
ATOM 967 C CA . ILE A 1 125 ? 10.520 -2.673 -11.623 1.00 91.00 125 ILE A CA 1
ATOM 968 C C . ILE A 1 125 ? 10.819 -2.839 -10.127 1.00 91.00 125 ILE A C 1
ATOM 970 O O . ILE A 1 125 ? 9.979 -3.341 -9.381 1.00 91.00 125 ILE A O 1
ATOM 974 N N . MET A 1 126 ? 11.988 -2.380 -9.670 1.00 93.38 126 MET A N 1
ATOM 975 C CA . MET A 1 126 ? 12.349 -2.414 -8.251 1.00 93.38 126 MET A CA 1
ATOM 976 C C . MET A 1 126 ? 11.381 -1.598 -7.392 1.00 93.38 126 MET A C 1
ATOM 978 O O . MET A 1 126 ? 11.002 -2.051 -6.317 1.00 93.38 126 MET A O 1
ATOM 982 N N . LEU A 1 127 ? 10.951 -0.425 -7.862 1.00 92.38 127 LEU A N 1
ATOM 983 C CA . LEU A 1 127 ? 9.989 0.414 -7.150 1.00 92.38 127 LEU A CA 1
ATOM 984 C C . LEU A 1 127 ? 8.600 -0.239 -7.078 1.00 92.38 127 LEU A C 1
ATOM 986 O O . LEU A 1 127 ? 7.965 -0.217 -6.023 1.00 92.38 127 LEU A O 1
ATOM 990 N N . PHE A 1 128 ? 8.157 -0.863 -8.171 1.00 93.00 128 PHE A N 1
ATOM 991 C CA . PHE A 1 128 ? 6.899 -1.604 -8.225 1.00 93.00 128 PHE A CA 1
ATOM 992 C C . PHE A 1 128 ? 6.904 -2.738 -7.191 1.00 93.00 128 PHE A C 1
ATOM 994 O O . PHE A 1 128 ? 6.126 -2.726 -6.244 1.00 93.00 128 PHE A O 1
ATOM 1001 N N . PHE A 1 129 ? 7.853 -3.672 -7.272 1.00 90.75 129 PHE A N 1
ATOM 1002 C CA . PHE A 1 129 ? 7.901 -4.782 -6.314 1.00 90.75 129 PHE A CA 1
ATOM 1003 C C . PHE A 1 129 ? 8.242 -4.332 -4.888 1.00 90.75 129 PHE A C 1
ATOM 1005 O O . PHE A 1 129 ? 7.757 -4.918 -3.924 1.00 90.75 129 PHE A O 1
ATOM 1012 N N . GLY A 1 130 ? 9.035 -3.271 -4.736 1.00 92.19 130 GLY A N 1
ATOM 1013 C CA . GLY A 1 130 ? 9.374 -2.703 -3.434 1.00 92.19 130 GLY A CA 1
ATOM 1014 C C . GLY A 1 130 ? 8.153 -2.160 -2.695 1.00 92.19 130 GLY A C 1
ATOM 1015 O O . GLY A 1 130 ? 8.020 -2.386 -1.496 1.00 92.19 130 GLY A O 1
ATOM 1016 N N . THR A 1 131 ? 7.233 -1.501 -3.402 1.00 93.50 131 THR A N 1
ATOM 1017 C CA . THR A 1 131 ? 5.986 -0.995 -2.802 1.00 93.50 131 THR A CA 1
ATOM 1018 C C . THR A 1 131 ? 5.028 -2.122 -2.420 1.00 93.50 131 THR A C 1
ATOM 1020 O O . THR A 1 131 ? 4.414 -2.041 -1.357 1.00 93.50 131 THR A O 1
ATOM 1023 N N . TRP A 1 132 ? 4.978 -3.210 -3.196 1.00 91.56 132 TRP A N 1
ATOM 1024 C CA . TRP A 1 132 ? 4.208 -4.407 -2.839 1.00 91.56 132 TRP A CA 1
ATOM 1025 C C . TRP A 1 132 ? 4.749 -5.098 -1.579 1.00 91.56 132 TRP A C 1
ATOM 1027 O O . TRP A 1 132 ? 4.009 -5.343 -0.626 1.00 91.56 132 TRP A O 1
ATOM 1037 N N . ILE A 1 133 ? 6.065 -5.341 -1.528 1.00 92.62 133 ILE A N 1
ATOM 1038 C CA . ILE A 1 133 ? 6.730 -5.916 -0.348 1.00 92.62 133 ILE A CA 1
ATOM 1039 C C . ILE A 1 133 ? 6.504 -5.021 0.873 1.00 92.62 133 ILE A C 1
ATOM 1041 O O . ILE A 1 133 ? 6.199 -5.515 1.957 1.00 92.62 133 ILE A O 1
ATOM 1045 N N . TYR A 1 134 ? 6.626 -3.703 0.705 1.00 94.75 134 TYR A N 1
ATOM 1046 C CA . TYR A 1 134 ? 6.409 -2.759 1.792 1.00 94.75 134 TYR A CA 1
ATOM 1047 C C . TYR A 1 134 ? 4.978 -2.830 2.345 1.00 94.75 134 TYR A C 1
ATOM 1049 O O . TYR A 1 134 ? 4.807 -2.833 3.566 1.00 94.75 134 TYR A O 1
ATOM 1057 N N . ASP A 1 135 ? 3.955 -2.923 1.488 1.00 93.44 135 ASP A N 1
ATOM 1058 C CA . ASP A 1 135 ? 2.556 -3.043 1.926 1.00 93.44 135 ASP A CA 1
ATOM 1059 C C . ASP A 1 135 ? 2.348 -4.300 2.788 1.00 93.44 135 ASP A C 1
ATOM 1061 O O . ASP A 1 135 ? 1.803 -4.221 3.889 1.00 93.44 135 ASP A O 1
ATOM 1065 N N . ILE A 1 136 ? 2.898 -5.442 2.354 1.00 93.00 136 ILE A N 1
ATOM 1066 C CA . ILE A 1 136 ? 2.848 -6.709 3.103 1.00 93.00 136 ILE A CA 1
ATOM 1067 C C . ILE A 1 136 ? 3.549 -6.583 4.462 1.00 93.00 136 ILE A C 1
ATOM 1069 O O . ILE A 1 136 ? 3.015 -7.019 5.480 1.00 93.00 136 ILE A O 1
ATOM 1073 N N . LEU A 1 137 ? 4.745 -5.991 4.507 1.00 94.69 137 LEU A N 1
ATOM 1074 C CA . LEU A 1 137 ? 5.526 -5.892 5.746 1.00 94.69 137 LEU A CA 1
ATOM 1075 C C . LEU A 1 137 ? 4.910 -4.937 6.773 1.00 94.69 137 LEU A C 1
ATOM 1077 O O . LEU A 1 137 ? 5.149 -5.084 7.970 1.00 94.69 137 LEU A O 1
ATOM 1081 N N . THR A 1 138 ? 4.136 -3.951 6.323 1.00 94.81 138 THR A N 1
ATOM 1082 C CA . THR A 1 138 ? 3.612 -2.892 7.195 1.00 94.81 138 THR A CA 1
ATOM 1083 C C . THR A 1 138 ? 2.157 -3.081 7.606 1.00 94.81 138 THR A C 1
ATOM 1085 O O . THR A 1 138 ? 1.693 -2.354 8.487 1.00 94.81 138 THR A O 1
ATOM 1088 N N . VAL A 1 139 ? 1.452 -4.074 7.053 1.00 91.88 139 VAL A N 1
ATOM 1089 C CA . VAL A 1 139 ? 0.021 -4.275 7.318 1.00 91.88 139 VAL A CA 1
ATOM 1090 C C . VAL A 1 139 ? -0.297 -4.587 8.781 1.00 91.88 139 VAL A C 1
ATOM 1092 O O . VAL A 1 139 ? -1.262 -4.046 9.314 1.00 91.88 139 VAL A O 1
ATOM 1095 N N . ASP A 1 140 ? 0.539 -5.373 9.468 1.00 92.38 140 ASP A N 1
ATOM 1096 C CA . ASP A 1 140 ? 0.357 -5.663 10.899 1.00 92.38 140 ASP A CA 1
ATOM 1097 C C . ASP A 1 140 ? 0.427 -4.379 11.728 1.00 92.38 140 ASP A C 1
ATOM 1099 O O . ASP A 1 140 ? -0.432 -4.104 12.563 1.00 92.38 140 ASP A O 1
ATOM 1103 N N . SER A 1 141 ? 1.401 -3.521 11.418 1.00 92.31 141 SER A N 1
ATOM 1104 C CA . SER A 1 141 ? 1.544 -2.228 12.078 1.00 92.31 141 SER A CA 1
ATOM 1105 C C . SER A 1 141 ? 0.368 -1.295 11.773 1.00 92.31 141 SER A C 1
ATOM 1107 O O . SER A 1 141 ? -0.116 -0.626 12.680 1.00 92.31 141 SER A O 1
ATOM 1109 N N . ALA A 1 142 ? -0.134 -1.278 10.535 1.00 90.88 142 ALA A N 1
ATOM 1110 C CA . ALA A 1 142 ? -1.314 -0.494 10.175 1.00 90.88 142 ALA A CA 1
ATOM 1111 C C . ALA A 1 142 ? -2.559 -0.959 10.947 1.00 90.88 142 ALA A C 1
ATOM 1113 O O . ALA A 1 142 ? -3.278 -0.155 11.535 1.00 90.88 142 ALA A O 1
ATOM 1114 N N . ILE A 1 143 ? -2.788 -2.270 11.020 1.00 91.25 143 ILE A N 1
ATOM 1115 C CA . ILE A 1 143 ? -3.922 -2.829 11.759 1.00 91.25 143 ILE A CA 1
ATOM 1116 C C . ILE A 1 143 ? -3.768 -2.566 13.251 1.00 91.25 143 ILE A C 1
ATOM 1118 O O . ILE A 1 143 ? -4.724 -2.149 13.896 1.00 91.25 143 ILE A O 1
ATOM 1122 N N . LYS A 1 144 ? -2.574 -2.722 13.818 1.00 89.81 144 LYS A N 1
ATOM 1123 C CA . LYS A 1 144 ? -2.333 -2.373 15.218 1.00 89.81 144 LYS A CA 1
ATOM 1124 C C . LYS A 1 144 ? -2.734 -0.927 15.525 1.00 89.81 144 LYS A C 1
ATOM 1126 O O . LYS A 1 144 ? -3.489 -0.706 16.475 1.00 89.81 144 LYS A O 1
ATOM 1131 N N . ASP A 1 145 ? -2.336 0.025 14.683 1.00 85.62 145 ASP A N 1
ATOM 1132 C CA . ASP A 1 145 ? -2.715 1.434 14.835 1.00 85.62 145 ASP A CA 1
ATOM 1133 C C . ASP A 1 145 ? -4.237 1.632 14.777 1.00 85.62 145 ASP A C 1
ATOM 1135 O O . ASP A 1 145 ? -4.796 2.359 15.600 1.00 85.62 145 ASP A O 1
ATOM 1139 N N . LYS A 1 146 ? -4.940 0.961 13.852 1.00 86.50 146 LYS A N 1
ATOM 1140 C CA . LYS A 1 146 ? -6.414 0.984 13.763 1.00 86.50 146 LYS A CA 1
ATOM 1141 C C . LYS A 1 146 ? -7.064 0.621 15.102 1.00 86.50 146 LYS A C 1
ATOM 1143 O O . LYS A 1 146 ? -7.995 1.296 15.549 1.00 86.50 146 LYS A O 1
ATOM 1148 N N . TYR A 1 147 ? -6.562 -0.416 15.774 1.00 84.75 147 TYR A N 1
ATOM 1149 C CA . TYR A 1 147 ? -7.095 -0.864 17.064 1.00 84.75 147 TYR A CA 1
ATOM 1150 C C . TYR A 1 147 ? -6.705 0.056 18.223 1.00 84.75 147 TYR A C 1
ATOM 1152 O O . TYR A 1 147 ? -7.537 0.325 19.094 1.00 84.75 147 TYR A O 1
ATOM 1160 N N . GLU A 1 148 ? -5.472 0.561 18.253 1.00 82.81 148 GLU A N 1
ATOM 1161 C CA . GLU A 1 148 ? -5.033 1.521 19.273 1.00 82.81 148 GLU A CA 1
ATOM 1162 C C . GLU A 1 148 ? -5.823 2.833 19.181 1.00 82.81 148 GLU A C 1
ATOM 1164 O O . GLU A 1 148 ? -6.365 3.298 20.188 1.00 82.81 148 GLU A O 1
ATOM 1169 N N . ASN A 1 149 ? -6.024 3.358 17.972 1.00 79.56 149 ASN A N 1
ATOM 1170 C CA . ASN A 1 149 ? -6.847 4.542 17.730 1.00 79.56 149 ASN A CA 1
ATOM 1171 C C . ASN A 1 149 ? -8.308 4.324 18.144 1.00 79.56 149 ASN A C 1
ATOM 1173 O O . ASN A 1 149 ? -8.909 5.194 18.782 1.00 79.56 149 ASN A O 1
ATOM 1177 N N . ARG A 1 150 ? -8.880 3.142 17.865 1.00 79.44 150 ARG A N 1
ATOM 1178 C CA . ARG A 1 150 ? -10.228 2.778 18.334 1.00 79.44 150 ARG A CA 1
ATOM 1179 C C . ARG A 1 150 ? -10.303 2.775 19.866 1.00 79.44 150 ARG A C 1
ATOM 1181 O O . ARG A 1 150 ? -11.266 3.304 20.421 1.00 79.44 150 ARG A O 1
ATOM 1188 N N . LYS A 1 151 ? -9.294 2.234 20.563 1.00 78.88 151 LYS A N 1
ATOM 1189 C CA . LYS A 1 151 ? -9.235 2.228 22.039 1.00 78.88 151 LYS A CA 1
ATOM 1190 C C . LYS A 1 151 ? -9.181 3.642 22.610 1.00 78.88 151 LYS A C 1
ATOM 1192 O O . LYS A 1 151 ? -9.965 3.956 23.502 1.00 78.88 151 LYS A O 1
ATOM 1197 N N . VAL A 1 152 ? -8.299 4.495 22.087 1.00 75.12 152 VAL A N 1
ATOM 1198 C CA . VAL A 1 152 ? -8.186 5.899 22.520 1.00 75.12 152 VAL A CA 1
ATOM 1199 C C . VAL A 1 152 ? -9.513 6.629 22.314 1.00 75.12 152 VAL A C 1
ATOM 1201 O O . VAL A 1 152 ? -9.996 7.293 23.231 1.00 75.12 152 VAL A O 1
ATOM 1204 N N . ARG A 1 153 ? -10.153 6.439 21.153 1.00 76.38 153 ARG A N 1
ATOM 1205 C CA . ARG A 1 153 ? -11.449 7.050 20.831 1.00 76.38 153 ARG A CA 1
ATOM 1206 C C . ARG A 1 153 ? -12.553 6.600 21.789 1.00 76.38 153 ARG A C 1
ATOM 1208 O O . ARG A 1 153 ? -13.266 7.443 22.320 1.00 76.38 153 ARG A O 1
ATOM 1215 N N . ILE A 1 154 ? -12.670 5.300 22.069 1.00 76.56 154 ILE A N 1
ATOM 1216 C CA . ILE A 1 154 ? -13.659 4.779 23.029 1.00 76.56 154 ILE A CA 1
ATOM 1217 C C . ILE A 1 154 ? -13.401 5.327 24.439 1.00 76.56 154 ILE A C 1
ATOM 1219 O O . ILE A 1 154 ? -14.345 5.727 25.117 1.00 76.56 154 ILE A O 1
ATOM 1223 N N . SER A 1 155 ? -12.142 5.375 24.883 1.00 77.19 155 SER A N 1
ATOM 1224 C CA . SER A 1 155 ? -11.777 5.929 26.194 1.00 77.19 155 SER A CA 1
ATOM 1225 C C . SER A 1 155 ? -12.125 7.414 26.311 1.00 77.19 155 SER A C 1
ATOM 1227 O O . SER A 1 155 ? -12.650 7.841 27.338 1.00 77.19 155 SER A O 1
ATOM 1229 N N . PHE A 1 156 ? -11.893 8.192 25.251 1.00 77.88 156 PHE A N 1
ATOM 1230 C CA . PHE A 1 156 ? -12.308 9.592 25.180 1.00 77.88 156 PHE A CA 1
ATOM 1231 C C . PHE A 1 156 ? -13.836 9.742 25.220 1.00 77.88 156 PHE A C 1
ATOM 1233 O O . PHE A 1 156 ? -14.358 10.538 25.992 1.00 77.88 156 PHE A O 1
ATOM 1240 N N . LEU A 1 157 ? -14.574 8.938 24.450 1.00 76.50 157 LEU A N 1
ATOM 1241 C CA . LEU A 1 157 ? -16.040 8.988 24.439 1.00 76.50 157 LEU A CA 1
ATOM 1242 C C . LEU A 1 157 ? -16.642 8.650 25.812 1.00 76.50 157 LEU A C 1
ATOM 1244 O O . LEU A 1 157 ? -17.561 9.325 26.268 1.00 76.50 157 LEU A O 1
ATOM 1248 N N . LYS A 1 158 ? -16.080 7.663 26.517 1.00 77.69 158 LYS A N 1
ATOM 1249 C CA . LYS A 1 158 ? -16.485 7.328 27.891 1.00 77.69 158 LYS A CA 1
ATOM 1250 C C . LYS A 1 158 ? -16.185 8.445 28.891 1.00 77.69 158 LYS A C 1
ATOM 1252 O O . LYS A 1 158 ? -16.941 8.626 29.840 1.00 77.69 158 LYS A O 1
ATOM 1257 N N . SER A 1 159 ? -15.101 9.202 28.700 1.00 80.06 159 SER A N 1
ATOM 1258 C CA . SER A 1 159 ? -14.761 10.308 29.604 1.00 80.06 159 SER A CA 1
ATOM 1259 C C . SER A 1 159 ? -15.686 11.521 29.436 1.00 80.06 159 SER A C 1
ATOM 1261 O O . SER A 1 159 ? -15.870 12.281 30.390 1.00 80.06 159 SER A O 1
ATOM 1263 N N . ILE A 1 160 ? -16.311 11.683 28.261 1.00 79.69 160 ILE A N 1
ATOM 1264 C CA . ILE A 1 160 ? -17.308 12.734 28.000 1.00 79.69 160 ILE A CA 1
ATOM 1265 C C . ILE A 1 160 ? -18.758 12.281 28.239 1.00 79.69 160 ILE A C 1
ATOM 1267 O O . ILE A 1 160 ? -19.617 13.135 28.444 1.00 79.69 160 ILE A O 1
ATOM 1271 N N . GLU A 1 161 ? -19.037 10.972 28.271 1.00 67.00 161 GLU A N 1
ATOM 1272 C CA . GLU A 1 161 ? -20.372 10.393 28.500 1.00 67.00 161 GLU A CA 1
ATOM 1273 C C . GLU A 1 161 ? -21.123 10.952 29.730 1.00 67.00 161 GLU A C 1
ATOM 1275 O O . GLU A 1 161 ? -22.301 11.264 29.582 1.00 67.00 161 GLU A O 1
ATOM 1280 N N . PRO A 1 162 ? -20.515 11.190 30.913 1.00 64.50 162 PRO A N 1
ATOM 1281 C CA . PRO A 1 162 ? -21.251 11.772 32.042 1.00 64.50 162 PRO A CA 1
ATOM 1282 C C . PRO A 1 162 ? -21.663 13.243 31.838 1.00 64.50 162 PRO A C 1
ATOM 1284 O O . PRO A 1 162 ? -22.422 13.772 32.647 1.00 64.50 162 PRO A O 1
ATOM 1287 N N . LYS A 1 163 ? -21.167 13.921 30.792 1.00 61.66 163 LYS A N 1
ATOM 1288 C CA . LYS A 1 163 ? -21.468 15.333 30.491 1.00 61.66 163 LYS A CA 1
ATOM 1289 C C . LYS A 1 163 ? -22.519 15.525 29.397 1.00 61.66 163 LYS A C 1
ATOM 1291 O O . LYS A 1 163 ? -22.996 16.643 29.228 1.00 61.66 163 LYS A O 1
ATOM 1296 N N . PHE A 1 164 ? -22.877 14.477 28.661 1.00 58.81 164 PHE A N 1
ATOM 1297 C CA . PHE A 1 164 ? -23.824 14.552 27.551 1.00 58.81 164 PHE A CA 1
ATOM 1298 C C . PHE A 1 164 ? -24.973 13.573 27.774 1.00 58.81 164 PHE A C 1
ATOM 1300 O O . PHE A 1 164 ? -24.764 12.447 28.217 1.00 58.81 164 PHE A O 1
ATOM 1307 N N . GLU A 1 165 ? -26.206 13.976 27.450 1.00 63.00 165 GLU A N 1
ATOM 1308 C CA . GLU A 1 165 ? -27.312 13.020 27.430 1.00 63.00 165 GLU A CA 1
ATOM 1309 C C . GLU A 1 165 ? -26.959 11.847 26.507 1.00 63.00 165 GLU A C 1
ATOM 1311 O O . GLU A 1 165 ? -26.472 12.049 25.391 1.00 63.00 165 GLU A O 1
ATOM 1316 N N . LYS A 1 166 ? -27.260 10.622 26.956 1.00 59.66 166 LYS A N 1
ATOM 1317 C CA . LYS A 1 166 ? -26.974 9.340 26.281 1.00 59.66 166 LYS A CA 1
ATOM 1318 C C . LYS A 1 166 ? -27.275 9.335 24.769 1.00 59.66 166 LYS A C 1
ATOM 1320 O O . LYS A 1 166 ? -26.635 8.613 24.008 1.00 59.66 166 LYS A O 1
ATOM 1325 N N . LYS A 1 167 ? -28.238 10.157 24.332 1.00 60.97 167 LYS A N 1
ATOM 1326 C CA . LYS A 1 167 ? -28.649 10.353 22.935 1.00 60.97 167 LYS A CA 1
ATOM 1327 C C . LYS A 1 167 ? -27.539 10.931 22.041 1.00 60.97 167 LYS A C 1
ATOM 1329 O O . LYS A 1 167 ? -27.422 10.512 20.893 1.00 60.97 167 LYS A O 1
ATOM 1334 N N . TYR A 1 168 ? -26.714 11.851 22.543 1.00 64.12 168 TYR A N 1
ATOM 1335 C CA . TYR A 1 168 ? -25.654 12.497 21.754 1.00 64.12 168 TYR A CA 1
ATOM 1336 C C . TYR A 1 168 ? -24.395 11.630 21.636 1.00 64.12 168 TYR A C 1
ATOM 1338 O O . TYR A 1 168 ? -23.712 11.674 20.615 1.00 64.12 168 TYR A O 1
ATOM 1346 N N . THR A 1 169 ? -24.128 10.781 22.632 1.00 61.91 169 THR A N 1
ATOM 1347 C CA . THR A 1 169 ? -22.985 9.855 22.631 1.00 61.91 169 THR A CA 1
ATOM 1348 C C . THR A 1 169 ? -23.092 8.816 21.512 1.00 61.91 169 THR A C 1
ATOM 1350 O O . THR A 1 169 ? -22.106 8.549 20.831 1.00 61.91 169 THR A O 1
ATOM 1353 N N . ILE A 1 170 ? -24.295 8.280 21.261 1.00 62.69 170 ILE A N 1
ATOM 1354 C CA . ILE A 1 170 ? -24.547 7.318 20.170 1.00 62.69 170 ILE A CA 1
ATOM 1355 C C . ILE A 1 170 ? -24.384 7.990 18.796 1.00 62.69 170 ILE A C 1
ATOM 1357 O O . ILE A 1 170 ? -23.799 7.402 17.889 1.00 62.69 170 ILE A O 1
ATOM 1361 N N . LEU A 1 171 ? -24.846 9.238 18.652 1.00 63.84 171 LEU A N 1
ATOM 1362 C CA . LEU A 1 171 ? -24.726 9.993 17.401 1.00 63.84 171 LEU A CA 1
ATOM 1363 C C . LEU A 1 171 ? -23.255 10.282 17.050 1.00 63.84 171 LEU A C 1
ATOM 1365 O O . LEU A 1 171 ? -22.845 10.101 15.906 1.00 63.84 171 LEU A O 1
ATOM 1369 N N . LEU A 1 172 ? -22.452 10.677 18.045 1.00 61.41 172 LEU A N 1
ATOM 1370 C CA . LEU A 1 172 ? -21.013 10.914 17.887 1.00 61.41 172 LEU A CA 1
ATOM 1371 C C . LEU A 1 172 ? -20.237 9.626 17.584 1.00 61.41 172 LEU A C 1
ATOM 1373 O O . LEU A 1 172 ? -19.273 9.666 16.818 1.00 61.41 172 LEU A O 1
ATOM 1377 N N . LEU A 1 173 ? -20.663 8.489 18.147 1.00 59.59 173 LEU A N 1
ATOM 1378 C CA . LEU A 1 173 ? -20.084 7.178 17.847 1.00 59.59 173 LEU A CA 1
ATOM 1379 C C . LEU A 1 173 ? -20.286 6.796 16.378 1.00 59.59 173 LEU A C 1
ATOM 1381 O O . LEU A 1 173 ? -19.332 6.373 15.736 1.00 59.59 173 LEU A O 1
ATOM 1385 N N . ASN A 1 174 ? -21.491 6.990 15.839 1.00 54.66 174 ASN A N 1
ATOM 1386 C CA . ASN A 1 174 ? -21.778 6.660 14.442 1.00 54.66 174 ASN A CA 1
ATOM 1387 C C . ASN A 1 174 ? -21.063 7.618 13.476 1.00 54.66 174 ASN A C 1
ATOM 1389 O O . ASN A 1 174 ? -20.407 7.164 12.550 1.00 54.66 174 ASN A O 1
ATOM 1393 N N . LEU A 1 175 ? -21.073 8.928 13.754 1.00 56.12 175 LEU A N 1
ATOM 1394 C CA . LEU A 1 175 ? -20.411 9.933 12.907 1.00 56.12 175 LEU A CA 1
ATOM 1395 C C . LEU A 1 175 ? -18.886 9.789 12.833 1.00 56.12 175 LEU A C 1
ATOM 1397 O O . LEU A 1 175 ? -18.278 10.255 11.876 1.00 56.12 175 LEU A O 1
ATOM 1401 N N . THR A 1 176 ? -18.252 9.177 13.836 1.00 53.72 176 THR A N 1
ATOM 1402 C CA . THR A 1 176 ? -16.803 8.935 13.803 1.00 53.72 176 THR A CA 1
ATOM 1403 C C . THR A 1 176 ? -16.428 7.591 13.188 1.00 53.72 176 THR A C 1
ATOM 1405 O O . THR A 1 176 ? -15.264 7.407 12.856 1.00 53.72 176 THR A O 1
ATOM 1408 N N . ILE A 1 177 ? -17.356 6.644 13.038 1.00 48.75 177 ILE A N 1
ATOM 1409 C CA . ILE A 1 177 ? -17.076 5.363 12.366 1.00 48.75 177 ILE A CA 1
ATOM 1410 C C . ILE A 1 177 ? -16.981 5.544 10.839 1.00 48.75 177 ILE A C 1
ATOM 1412 O O . ILE A 1 177 ? -16.262 4.778 10.203 1.00 48.75 177 ILE A O 1
ATOM 1416 N N . ASP A 1 178 ? -17.612 6.589 10.296 1.00 40.16 178 ASP A N 1
ATOM 1417 C CA . ASP A 1 178 ? -17.682 6.878 8.855 1.00 40.16 178 ASP A CA 1
ATOM 1418 C C . ASP A 1 178 ? -16.646 7.919 8.352 1.00 40.16 178 ASP A C 1
ATOM 1420 O O . ASP A 1 178 ? -16.695 8.319 7.189 1.00 40.16 178 ASP A O 1
ATOM 1424 N N . LEU A 1 179 ? -15.707 8.359 9.208 1.00 40.78 179 LEU A N 1
ATOM 1425 C CA . LEU A 1 179 ? -14.587 9.274 8.895 1.00 40.78 179 LEU A CA 1
ATOM 1426 C C . LEU A 1 179 ? -13.232 8.607 9.163 1.00 40.78 179 LEU A C 1
ATOM 1428 O O . LEU A 1 179 ? -12.340 8.751 8.299 1.00 40.78 179 LEU A O 1
#

Foldseek 3Di:
DVVVVVVVVVLVVVVVVVVVVVVVVVVVVVVVPPPDDDDDPVVVVVVLVVVLVVLLVVLLCLLQPVVLNQQLRLLVSLVVVVLSVVLRVLLVVLVVLQVVLVVDVVPDDDDPCNVVSVVSNVVSVCSNVVSSVVSNVCSSVSNVVSVVVVVVVVVVLVVCPVVDDPVVSVVVVVVVVVD

Sequence (179 aa):
MKKMCAIICFLISFFMISSLSAESYWDLFLEKRGKDSTRPEIEKQAESTSEYKADLGVGYFMAVVPGFVVHGAGNFYGGRTGTGLTLLSLEIVSIYGILRTELHGWMGNTNSQDEKYGFIKVGSIMLFFGTWIYDILTVDSAIKDKYENRKVRISFLKSIEPKFEKKYTILLLNLTIDL

pLDDT: mean 73.71, std 16.58, range [40.16, 94.81]